Protein AF-A0A3N5WPU1-F1 (afdb_monomer_lite)

Secondary structure (DSSP, 8-state):
----PPPPHHHHHHT-S-GGG-----TTEETTTTEETTBSS-TTTTT---HHIIIIIHHHHHHTT-HHHHHHHHHHHHHSS-SS---------B-TTT--B--TT-SS-HHHHHHHHHHHHHHHHHHHHHHHHHHHHHHHHTT--

Sequence (145 aa):
MNRIRKVGLMAFLKGSANPKDHMPGCANYDHHYGGCLFDENCKVERGQPCRYFEKAVLPTANDIGQGISITSQYEARVHCSAGRFQSTITNERRCPDCGNPLTPRQRYCDRCSRNHRRSAARLRAANFRKSKRNALTEKSIEQMP

pLDDT: mean 72.45, std 15.83, range [41.12, 95.0]

Radius of gyration: 32.38 Å; chains: 1; bounding box: 69×37×95 Å

Structure (mmCIF, N/CA/C/O backbone):
data_AF-A0A3N5WPU1-F1
#
_entry.id   AF-A0A3N5WPU1-F1
#
loop_
_atom_site.group_PDB
_atom_site.id
_atom_site.type_symbol
_atom_site.label_atom_id
_atom_site.label_alt_id
_atom_site.label_comp_id
_atom_site.label_asym_id
_atom_site.label_entity_id
_atom_site.label_seq_id
_atom_site.pdbx_PDB_ins_code
_atom_site.Cartn_x
_atom_site.Cartn_y
_atom_site.Cartn_z
_atom_site.occupancy
_atom_site.B_iso_or_equiv
_atom_site.auth_seq_id
_atom_site.auth_comp_id
_atom_site.auth_asym_id
_atom_site.auth_atom_id
_atom_site.pdbx_PDB_model_num
ATOM 1 N N . MET A 1 1 ? 7.522 -16.974 -34.328 1.00 42.47 1 MET A N 1
ATOM 2 C CA . MET A 1 1 ? 7.713 -16.744 -32.876 1.00 42.47 1 MET A CA 1
ATOM 3 C C . MET A 1 1 ? 8.282 -15.345 -32.672 1.00 42.47 1 MET A C 1
ATOM 5 O O . MET A 1 1 ? 9.470 -15.146 -32.901 1.00 42.47 1 MET A O 1
ATOM 9 N N . ASN A 1 2 ? 7.452 -14.365 -32.306 1.00 45.31 2 ASN A N 1
ATOM 10 C CA . ASN A 1 2 ? 7.943 -13.024 -31.981 1.00 45.31 2 ASN A CA 1
ATOM 11 C C . ASN A 1 2 ? 8.711 -13.087 -30.657 1.00 45.31 2 ASN A C 1
ATOM 13 O O . ASN A 1 2 ? 8.124 -13.327 -29.605 1.00 45.31 2 ASN A O 1
ATOM 17 N N . ARG A 1 3 ? 10.036 -12.902 -30.705 1.00 52.84 3 ARG A N 1
ATOM 18 C CA . ARG A 1 3 ? 10.838 -12.690 -29.495 1.00 52.84 3 ARG A CA 1
ATOM 19 C C . ARG A 1 3 ? 10.416 -11.356 -28.893 1.00 52.84 3 ARG A C 1
ATOM 21 O O . ARG A 1 3 ? 10.795 -10.305 -29.407 1.00 52.84 3 ARG A O 1
ATOM 28 N N . ILE A 1 4 ? 9.645 -11.406 -27.811 1.00 57.47 4 ILE A N 1
ATOM 29 C CA . ILE A 1 4 ? 9.367 -10.236 -26.979 1.00 57.47 4 ILE A CA 1
ATOM 30 C C . ILE A 1 4 ? 10.720 -9.752 -26.449 1.00 57.47 4 ILE A C 1
ATOM 32 O O . ILE A 1 4 ? 11.375 -10.428 -25.651 1.00 57.47 4 ILE A O 1
ATOM 36 N N . ARG A 1 5 ? 11.198 -8.620 -26.973 1.00 62.00 5 ARG A N 1
ATOM 37 C CA . ARG A 1 5 ? 12.454 -8.009 -26.532 1.00 62.00 5 ARG A CA 1
ATOM 38 C C . ARG A 1 5 ? 12.254 -7.551 -25.091 1.00 62.00 5 ARG A C 1
ATOM 40 O O . ARG A 1 5 ? 11.367 -6.746 -24.825 1.00 62.00 5 ARG A O 1
ATOM 47 N N . LYS A 1 6 ? 13.048 -8.085 -24.161 1.00 64.50 6 LYS A N 1
ATOM 48 C CA . LYS A 1 6 ? 13.039 -7.635 -22.766 1.00 64.50 6 LYS A CA 1
ATOM 49 C C . LYS A 1 6 ? 13.555 -6.200 -22.726 1.00 64.50 6 LYS A C 1
ATOM 51 O O . LYS A 1 6 ? 14.695 -5.953 -23.112 1.00 64.50 6 LYS A O 1
ATOM 56 N N . VAL A 1 7 ? 12.717 -5.272 -22.283 1.00 69.38 7 VAL A N 1
ATOM 57 C CA . VAL A 1 7 ? 13.102 -3.876 -22.048 1.00 69.38 7 VAL A CA 1
ATOM 58 C C . VAL A 1 7 ? 13.415 -3.681 -20.567 1.00 69.38 7 VAL A C 1
ATOM 60 O O . VAL A 1 7 ? 12.733 -4.219 -19.693 1.00 69.38 7 VAL A O 1
ATOM 63 N N . GLY A 1 8 ? 14.496 -2.953 -20.282 1.00 71.31 8 GLY A N 1
ATOM 64 C CA . GLY A 1 8 ? 14.848 -2.554 -18.919 1.00 71.31 8 GLY A CA 1
ATOM 65 C C . GLY A 1 8 ? 13.916 -1.455 -18.405 1.00 71.31 8 GLY A C 1
ATOM 66 O O . GLY A 1 8 ? 13.384 -0.683 -19.199 1.00 71.31 8 GLY A O 1
ATOM 67 N N . LEU A 1 9 ? 13.757 -1.340 -17.085 1.00 71.81 9 LEU A N 1
ATOM 68 C CA . LEU A 1 9 ? 12.865 -0.371 -16.434 1.00 71.81 9 LEU A CA 1
ATOM 69 C C . LEU A 1 9 ? 13.115 1.067 -16.895 1.00 71.81 9 LEU A C 1
ATOM 71 O O . LEU A 1 9 ? 12.167 1.797 -17.150 1.00 71.81 9 LEU A O 1
ATOM 75 N N . MET A 1 10 ? 14.379 1.470 -17.033 1.00 69.75 10 MET A N 1
ATOM 76 C CA . MET A 1 10 ? 14.725 2.824 -17.480 1.00 69.75 10 MET A CA 1
ATOM 77 C C . MET A 1 10 ? 14.383 3.053 -18.953 1.00 69.75 10 MET A C 1
ATOM 79 O O . MET A 1 10 ? 13.894 4.120 -19.299 1.00 69.75 10 MET A O 1
ATOM 83 N N . ALA A 1 11 ? 14.583 2.048 -19.809 1.00 69.50 11 ALA A N 1
ATOM 84 C CA . ALA A 1 11 ? 14.192 2.134 -21.214 1.00 69.50 11 ALA A CA 1
ATOM 85 C C . ALA A 1 11 ? 12.664 2.176 -21.370 1.00 69.50 11 ALA A C 1
ATOM 87 O O . ALA A 1 11 ? 12.135 2.892 -22.213 1.00 69.50 11 ALA A O 1
ATOM 88 N N . PHE A 1 12 ? 11.958 1.443 -20.508 1.00 72.12 12 PHE A N 1
ATOM 89 C CA . PHE A 1 12 ? 10.504 1.447 -20.433 1.00 72.12 12 PHE A CA 1
ATOM 90 C C . PHE A 1 12 ? 9.953 2.789 -19.929 1.00 72.12 12 PHE A C 1
ATOM 92 O O . PHE A 1 12 ? 9.019 3.326 -20.510 1.00 72.12 12 PHE A O 1
ATOM 99 N N . LEU A 1 13 ? 10.580 3.371 -18.903 1.00 68.25 13 LEU A N 1
ATOM 100 C CA . LEU A 1 13 ? 10.245 4.693 -18.365 1.00 68.25 13 LEU A CA 1
ATOM 101 C C . LEU A 1 13 ? 10.508 5.836 -19.349 1.00 68.25 13 LEU A C 1
ATOM 103 O O . LEU A 1 13 ? 9.791 6.829 -19.320 1.00 68.25 13 LEU A O 1
ATOM 107 N N . LYS A 1 14 ? 11.553 5.721 -20.173 1.00 67.25 14 LYS A N 1
ATOM 108 C CA . LYS A 1 14 ? 11.994 6.778 -21.098 1.00 67.25 14 LYS A CA 1
ATOM 109 C C . LYS A 1 14 ? 11.387 6.663 -22.493 1.00 67.25 14 LYS A C 1
ATOM 111 O O . LYS A 1 14 ? 11.619 7.539 -23.318 1.00 67.25 14 LYS A O 1
ATOM 116 N N . GLY A 1 15 ? 10.684 5.567 -22.792 1.00 65.44 15 GLY A N 1
ATOM 117 C CA . GLY A 1 15 ? 10.196 5.267 -24.143 1.00 65.44 15 GLY A CA 1
ATOM 118 C C . GLY A 1 15 ? 11.309 5.055 -25.181 1.00 65.44 15 GLY A C 1
ATOM 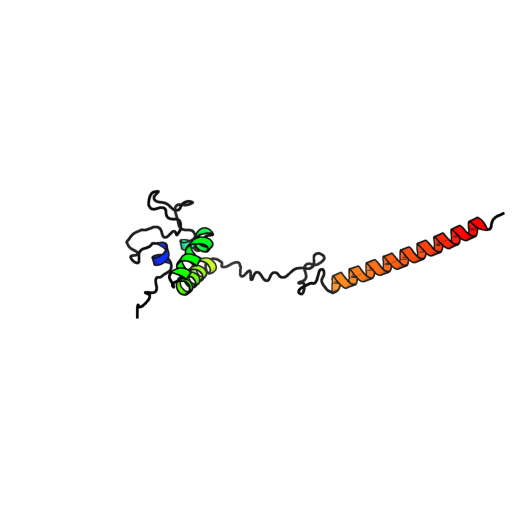119 O O . GLY A 1 15 ? 11.017 4.901 -26.363 1.00 65.44 15 GLY A O 1
ATOM 120 N N . SER A 1 16 ? 12.577 5.021 -24.758 1.00 61.94 16 SER A N 1
ATOM 121 C CA . SER A 1 16 ? 13.747 4.843 -25.616 1.00 61.94 16 SER A CA 1
ATOM 122 C C . SER A 1 16 ? 14.768 3.928 -24.949 1.00 61.94 16 SER A C 1
ATOM 124 O O . SER A 1 16 ? 15.037 4.020 -23.752 1.00 61.94 16 SER A O 1
ATOM 126 N N . ALA A 1 17 ? 15.368 3.044 -25.745 1.00 57.06 17 ALA A N 1
ATOM 127 C CA . ALA A 1 17 ? 16.490 2.214 -25.318 1.00 57.06 17 ALA A CA 1
ATOM 128 C C . ALA A 1 17 ? 17.835 2.965 -25.357 1.00 57.06 17 ALA A C 1
ATOM 130 O O . ALA A 1 17 ? 18.832 2.432 -24.869 1.00 57.06 17 ALA A O 1
ATOM 131 N N . ASN A 1 18 ? 17.877 4.177 -25.924 1.00 57.88 18 ASN A N 1
ATOM 132 C CA . ASN A 1 18 ? 19.096 4.966 -26.046 1.00 57.88 18 ASN A CA 1
ATOM 133 C C . ASN A 1 18 ? 19.298 5.859 -24.809 1.00 57.88 18 ASN A C 1
ATOM 135 O O . ASN A 1 18 ? 18.568 6.830 -24.613 1.00 57.88 18 ASN A O 1
ATOM 139 N N . PRO A 1 19 ? 20.337 5.613 -23.990 1.00 54.72 19 PRO A N 1
ATOM 140 C CA . PRO A 1 19 ? 20.625 6.431 -22.810 1.00 54.72 19 PRO A CA 1
ATOM 141 C C . PRO A 1 19 ? 21.081 7.861 -23.152 1.00 54.72 19 PRO A C 1
ATOM 143 O O . PRO A 1 19 ? 21.145 8.702 -22.260 1.00 54.72 19 PRO A O 1
ATOM 146 N N . LYS A 1 20 ? 21.398 8.140 -24.425 1.00 55.62 20 LYS A N 1
ATOM 147 C CA . LYS A 1 20 ? 21.835 9.453 -24.927 1.00 55.62 20 LYS A CA 1
ATOM 148 C C . LYS A 1 20 ? 20.687 10.419 -25.218 1.00 55.62 20 LYS A C 1
ATOM 150 O O . LYS A 1 20 ? 20.951 11.604 -25.396 1.00 55.62 20 LYS A O 1
ATOM 155 N N . ASP A 1 21 ? 19.443 9.947 -25.223 1.00 59.22 21 ASP A N 1
ATOM 156 C CA . ASP A 1 21 ? 18.298 10.771 -25.624 1.00 59.22 21 ASP A CA 1
ATOM 157 C C . ASP A 1 21 ? 17.916 11.819 -24.564 1.00 59.22 21 ASP A C 1
ATOM 159 O O . ASP A 1 21 ? 17.023 12.617 -24.805 1.00 59.22 21 ASP A O 1
ATOM 163 N N . HIS A 1 22 ? 18.577 11.840 -23.394 1.00 54.94 22 HIS A N 1
ATOM 164 C CA . HIS A 1 22 ? 18.323 12.776 -22.280 1.00 54.94 22 HIS A CA 1
ATOM 165 C C . HIS A 1 22 ? 16.841 12.906 -21.881 1.00 54.94 22 HIS A C 1
ATOM 167 O O . HIS A 1 22 ? 16.458 13.843 -21.188 1.00 54.94 22 HIS A O 1
ATOM 173 N N . MET A 1 23 ? 16.012 11.933 -22.262 1.00 55.34 23 MET A N 1
ATOM 174 C CA . MET A 1 23 ? 14.6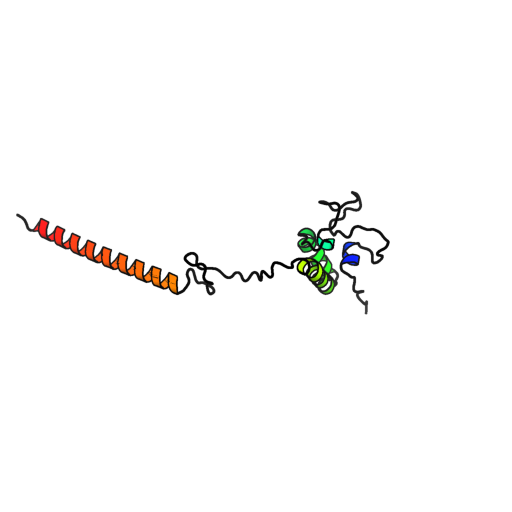00 11.891 -21.919 1.00 55.34 23 MET A CA 1
ATOM 175 C C . MET A 1 23 ? 14.479 11.637 -20.409 1.00 55.34 23 MET A C 1
ATOM 177 O O . MET A 1 23 ? 15.004 10.622 -19.919 1.00 55.34 23 MET A O 1
ATOM 181 N N . PRO A 1 24 ? 13.835 12.532 -19.644 1.00 54.53 24 PRO A N 1
ATOM 182 C CA . PRO A 1 24 ? 13.572 12.294 -18.230 1.00 54.53 24 PRO A CA 1
ATOM 183 C C . PRO A 1 24 ? 12.631 11.091 -18.103 1.00 54.53 24 PRO A C 1
ATOM 185 O O . PRO A 1 24 ? 11.561 11.033 -18.706 1.00 54.53 24 PRO A O 1
ATOM 188 N N . GLY A 1 25 ? 13.064 10.073 -17.358 1.00 54.28 25 GLY A N 1
ATOM 189 C CA . GLY A 1 25 ? 12.395 8.776 -17.310 1.00 54.28 25 GLY A CA 1
ATOM 190 C C . GLY A 1 25 ? 11.213 8.787 -16.370 1.00 54.28 25 GLY A C 1
ATOM 191 O O . GLY A 1 25 ? 11.273 8.165 -15.315 1.00 54.28 25 GLY A O 1
ATOM 192 N N . CYS A 1 26 ? 10.146 9.493 -16.725 1.00 57.28 26 CYS A N 1
ATOM 193 C CA . CYS A 1 26 ? 8.945 9.604 -15.914 1.00 57.28 26 CYS A CA 1
ATOM 194 C C . CYS A 1 26 ? 7.751 9.052 -16.682 1.00 57.28 26 CYS A C 1
ATOM 196 O O . CYS A 1 26 ? 7.393 9.555 -17.736 1.00 57.28 26 CYS A O 1
ATOM 198 N N . ALA A 1 27 ? 7.055 8.082 -16.089 1.00 54.88 27 ALA A N 1
ATOM 199 C CA . ALA A 1 27 ? 5.732 7.652 -16.548 1.00 54.88 27 ALA A CA 1
ATOM 200 C C . ALA A 1 27 ? 4.714 8.801 -16.679 1.00 54.88 27 ALA A C 1
ATOM 202 O O . ALA A 1 27 ? 3.702 8.651 -17.347 1.00 54.88 27 ALA A O 1
ATOM 203 N N . ASN A 1 28 ? 4.986 9.920 -16.007 1.00 55.81 28 ASN A N 1
ATOM 204 C CA . ASN A 1 28 ? 4.175 11.128 -15.988 1.00 55.81 28 ASN A CA 1
ATOM 205 C C . ASN A 1 28 ? 4.837 12.284 -16.762 1.00 55.81 28 ASN A C 1
ATOM 207 O O . ASN A 1 28 ? 4.511 13.439 -16.489 1.00 55.81 28 ASN A O 1
ATOM 211 N N . TYR A 1 29 ? 5.819 11.988 -17.627 1.00 53.00 29 TYR A N 1
ATOM 212 C CA . TYR A 1 29 ? 6.487 12.987 -18.456 1.00 53.00 29 TYR A CA 1
ATOM 213 C C . TYR A 1 29 ? 5.535 13.451 -19.549 1.00 53.00 29 TYR A C 1
ATOM 215 O O . TYR A 1 29 ? 5.184 12.685 -20.447 1.00 53.00 29 TYR A O 1
ATOM 223 N N . ASP A 1 30 ? 5.117 14.704 -19.454 1.00 55.41 30 ASP A N 1
ATOM 224 C CA . ASP A 1 30 ? 4.355 15.338 -20.508 1.00 55.41 30 ASP A CA 1
ATOM 225 C C . ASP A 1 30 ? 5.330 15.970 -21.504 1.00 55.41 30 ASP A C 1
ATOM 227 O O . ASP A 1 30 ? 6.019 16.947 -21.203 1.00 55.41 30 ASP A O 1
ATOM 231 N N . HIS A 1 31 ? 5.389 15.398 -22.703 1.00 48.59 31 HIS A N 1
ATOM 232 C CA . HIS A 1 31 ? 6.276 15.858 -23.766 1.00 48.59 31 HIS A CA 1
ATOM 233 C C . HIS A 1 31 ? 5.863 17.228 -24.337 1.00 48.59 31 HIS A C 1
ATOM 235 O O . HIS A 1 31 ? 6.690 17.896 -24.957 1.00 48.59 31 HIS A O 1
ATOM 241 N N . HIS A 1 32 ? 4.609 17.656 -24.129 1.00 50.53 32 HIS A N 1
ATOM 242 C CA . HIS A 1 32 ? 4.123 18.983 -24.514 1.00 50.53 32 HIS A CA 1
ATOM 243 C C . HIS A 1 32 ? 4.511 20.066 -23.505 1.00 50.53 32 HIS A C 1
ATOM 245 O O . HIS A 1 32 ? 4.728 21.207 -23.906 1.00 50.53 32 HIS A O 1
ATOM 251 N N . TYR A 1 33 ? 4.630 19.717 -22.221 1.00 49.78 33 TYR A N 1
ATOM 252 C CA . TYR A 1 33 ? 4.965 20.664 -21.149 1.00 49.78 33 TYR A CA 1
ATOM 253 C C . TYR A 1 33 ? 6.400 20.520 -20.617 1.00 49.78 33 TYR A C 1
ATOM 255 O O . TYR A 1 33 ? 6.817 21.298 -19.762 1.00 49.78 33 TYR A O 1
ATOM 263 N N . GLY A 1 34 ? 7.178 19.563 -21.132 1.00 45.81 34 GLY A N 1
ATOM 264 C CA . GLY A 1 34 ? 8.610 19.435 -20.858 1.00 45.81 34 GLY A CA 1
ATOM 265 C C . GLY A 1 34 ? 8.957 19.043 -19.418 1.00 45.81 34 GLY A C 1
ATOM 266 O O . GLY A 1 34 ? 10.071 19.312 -18.977 1.00 45.81 34 GLY A O 1
ATOM 267 N N . GLY A 1 35 ? 8.049 18.396 -18.680 1.00 43.16 35 GLY A N 1
ATOM 268 C CA . GLY A 1 35 ? 8.265 18.026 -17.275 1.00 43.16 35 GLY A CA 1
ATOM 269 C C . GLY A 1 35 ? 7.417 16.839 -16.817 1.00 43.16 35 GLY A C 1
ATOM 270 O O . GLY A 1 35 ? 6.468 16.444 -17.497 1.00 43.16 35 GLY A O 1
ATOM 271 N N . CYS A 1 36 ? 7.733 16.244 -15.655 1.00 55.53 36 CYS A N 1
ATOM 272 C CA . CYS A 1 36 ? 6.729 15.405 -14.997 1.00 55.53 36 CYS A CA 1
ATOM 273 C C . CYS A 1 36 ? 5.595 16.327 -14.535 1.00 55.53 36 CYS A C 1
ATOM 275 O O . CYS A 1 36 ? 5.872 17.379 -13.965 1.00 55.53 36 CYS A O 1
ATOM 277 N N . LEU A 1 37 ? 4.342 15.879 -14.634 1.00 55.69 37 LEU A N 1
ATOM 278 C CA . LEU A 1 37 ? 3.145 16.576 -14.116 1.00 55.69 37 LEU A CA 1
ATOM 279 C C . LEU A 1 37 ? 3.251 17.133 -12.673 1.00 55.69 37 LEU A C 1
ATOM 281 O O . LEU A 1 37 ? 2.391 17.906 -12.265 1.00 55.69 37 LEU A O 1
ATOM 285 N N . PHE A 1 38 ? 4.254 16.725 -11.885 1.00 51.19 38 PHE A N 1
ATOM 286 C CA . PHE A 1 38 ? 4.403 17.109 -10.482 1.00 51.19 38 PHE A CA 1
ATOM 287 C C . PHE A 1 38 ? 5.841 17.431 -10.014 1.00 51.19 38 PHE A C 1
ATOM 289 O O . PHE A 1 38 ? 5.974 17.701 -8.828 1.00 51.19 38 PHE A O 1
ATOM 296 N N . ASP A 1 39 ? 6.896 17.358 -10.847 1.00 50.31 39 ASP A N 1
ATOM 297 C CA . ASP A 1 39 ? 8.299 17.618 -10.421 1.00 50.31 39 ASP A CA 1
ATOM 298 C C . ASP A 1 39 ? 9.302 17.657 -11.605 1.00 50.31 39 ASP A C 1
ATOM 300 O O . ASP A 1 39 ? 9.012 17.159 -12.693 1.00 50.31 39 ASP A O 1
ATOM 304 N N . GLU A 1 40 ? 10.521 18.169 -11.379 1.00 56.72 40 GLU A N 1
ATOM 305 C CA . GLU A 1 40 ? 11.621 18.167 -12.371 1.00 56.72 40 GLU A CA 1
ATOM 306 C C . GLU A 1 40 ? 12.217 16.763 -12.626 1.00 56.72 40 GLU A C 1
ATOM 308 O O . GLU A 1 40 ? 12.721 16.497 -13.714 1.00 56.72 40 GLU A O 1
ATOM 313 N N . ASN A 1 41 ? 12.122 15.836 -11.657 1.00 61.97 41 ASN A N 1
ATOM 314 C CA . ASN A 1 41 ? 12.754 14.508 -11.717 1.00 61.97 41 ASN A CA 1
ATOM 315 C C . ASN A 1 41 ? 11.781 13.359 -11.395 1.00 61.97 41 ASN A C 1
ATOM 317 O O . ASN A 1 41 ? 10.924 13.465 -10.515 1.00 61.97 41 ASN A O 1
ATOM 321 N N . CYS A 1 42 ? 11.969 12.197 -12.032 1.00 70.56 42 CYS A N 1
ATOM 322 C CA . CYS A 1 42 ? 11.131 11.025 -11.783 1.00 70.56 42 CYS A CA 1
ATOM 323 C C . CYS A 1 42 ? 11.349 10.430 -10.381 1.00 70.56 42 CYS A C 1
ATOM 325 O O . CYS A 1 42 ? 12.462 10.065 -9.993 1.00 70.56 42 CYS A O 1
ATOM 327 N N . LYS A 1 43 ? 10.251 10.217 -9.644 1.00 75.06 43 LYS A N 1
ATOM 328 C CA . LYS A 1 43 ? 10.267 9.557 -8.326 1.00 75.06 43 LYS A CA 1
ATOM 329 C C . LYS A 1 43 ? 10.869 8.148 -8.383 1.00 75.06 43 LYS A C 1
ATOM 331 O O . LYS A 1 43 ? 11.687 7.810 -7.536 1.00 75.06 43 LYS A O 1
ATOM 336 N N . VAL A 1 44 ? 10.565 7.370 -9.423 1.00 77.19 44 VAL A N 1
ATOM 337 C CA . VAL A 1 44 ? 11.100 6.005 -9.601 1.00 77.19 44 VAL A CA 1
ATOM 338 C C . VAL A 1 44 ? 12.608 6.013 -9.863 1.00 77.19 44 VAL A C 1
ATOM 340 O O . VAL A 1 44 ? 13.334 5.166 -9.342 1.00 77.19 44 VAL A O 1
ATOM 343 N N . GLU A 1 45 ? 13.117 6.994 -10.616 1.00 74.25 45 GLU A N 1
ATOM 344 C CA . GLU A 1 45 ? 14.561 7.139 -10.846 1.00 74.25 45 GLU A CA 1
ATOM 345 C C . GLU A 1 45 ? 15.314 7.417 -9.540 1.00 74.25 45 GLU A C 1
ATOM 347 O O . GLU A 1 45 ? 16.397 6.862 -9.333 1.00 74.25 45 GLU A O 1
ATOM 352 N N . ARG A 1 46 ? 14.695 8.180 -8.631 1.00 72.50 46 ARG A N 1
ATOM 353 C CA . ARG A 1 46 ? 15.181 8.461 -7.269 1.00 72.50 46 ARG A CA 1
ATOM 354 C C . ARG A 1 46 ? 14.968 7.305 -6.281 1.00 72.50 46 ARG A C 1
ATOM 356 O O . ARG A 1 46 ? 15.269 7.464 -5.101 1.00 72.50 46 ARG A O 1
ATOM 363 N N . GLY A 1 47 ? 14.434 6.169 -6.733 1.00 77.00 47 GLY A N 1
ATOM 364 C CA . GLY A 1 47 ? 14.112 5.030 -5.871 1.00 77.00 47 GLY A CA 1
ATOM 365 C C . GLY A 1 47 ? 12.946 5.302 -4.916 1.00 77.00 47 GLY A C 1
ATOM 366 O O . GLY A 1 47 ? 12.864 4.713 -3.844 1.00 77.00 47 GLY A O 1
ATOM 367 N N . GLN A 1 48 ? 12.049 6.222 -5.254 1.00 77.12 48 GLN A N 1
ATOM 368 C CA . GLN A 1 48 ? 10.841 6.494 -4.480 1.00 77.12 48 GLN A CA 1
ATOM 369 C C . GLN A 1 48 ? 9.615 5.873 -5.158 1.00 77.12 48 GLN A C 1
ATOM 371 O O . GLN A 1 48 ? 9.550 5.830 -6.393 1.00 77.12 48 GLN A O 1
ATOM 376 N N . PRO A 1 49 ? 8.614 5.429 -4.376 1.00 78.50 49 PRO A N 1
ATOM 377 C CA . PRO A 1 49 ? 7.379 4.904 -4.936 1.00 78.50 49 PRO A CA 1
ATOM 378 C C . PRO A 1 49 ? 6.619 6.004 -5.678 1.00 78.50 49 PRO A C 1
ATOM 380 O O . PRO A 1 49 ? 6.526 7.151 -5.229 1.00 78.50 49 PRO A O 1
ATOM 383 N N . CYS A 1 50 ? 6.051 5.647 -6.828 1.00 76.56 50 CYS A N 1
ATOM 384 C CA . CYS A 1 50 ? 5.259 6.556 -7.643 1.00 76.56 50 CYS A CA 1
ATOM 385 C C . CYS A 1 50 ? 3.855 5.984 -7.832 1.00 76.56 50 CYS A C 1
ATOM 387 O O . CYS A 1 50 ? 3.647 5.050 -8.602 1.00 76.56 50 CYS A O 1
ATOM 389 N N . ARG A 1 51 ? 2.865 6.598 -7.174 1.00 73.56 51 ARG A N 1
ATOM 390 C CA . ARG A 1 51 ? 1.467 6.135 -7.192 1.00 73.56 51 ARG A CA 1
ATOM 391 C C . ARG A 1 51 ? 0.874 6.055 -8.603 1.00 73.56 51 ARG A C 1
ATOM 393 O O . ARG A 1 51 ? 0.052 5.186 -8.871 1.00 73.56 51 ARG A O 1
ATOM 400 N N . TYR A 1 52 ? 1.272 6.964 -9.494 1.00 73.94 52 TYR A N 1
ATOM 401 C CA . TYR A 1 52 ? 0.865 6.920 -10.899 1.00 73.94 52 TYR A CA 1
ATOM 402 C C . TYR A 1 52 ? 1.497 5.724 -11.621 1.00 73.94 52 TYR A C 1
ATOM 404 O O . TYR A 1 52 ? 0.799 4.981 -12.304 1.00 73.94 52 TYR A O 1
ATOM 412 N N . PHE A 1 53 ? 2.794 5.488 -11.407 1.00 78.06 53 PHE A N 1
ATOM 413 C CA . PHE A 1 53 ? 3.502 4.352 -11.996 1.00 78.06 53 PHE A CA 1
ATOM 414 C C . PHE A 1 53 ? 2.858 3.018 -11.590 1.00 78.06 53 PHE A C 1
ATOM 416 O O . PHE A 1 53 ? 2.594 2.171 -12.436 1.00 78.06 53 PHE A O 1
ATOM 423 N N . GLU A 1 54 ? 2.514 2.873 -10.311 1.00 77.25 54 GLU A N 1
ATOM 424 C CA . GLU A 1 54 ? 1.867 1.669 -9.778 1.00 77.25 54 GLU A CA 1
ATOM 425 C C . GLU A 1 54 ? 0.467 1.432 -10.345 1.00 77.25 54 GLU A C 1
ATOM 427 O O . GLU A 1 54 ? 0.091 0.291 -10.598 1.00 77.25 54 GLU A O 1
ATOM 432 N N . LYS A 1 55 ? -0.316 2.498 -10.541 1.00 75.25 55 LYS A N 1
ATOM 433 C CA . LYS A 1 55 ? -1.720 2.385 -10.955 1.00 75.25 55 LYS A CA 1
ATOM 434 C C . LYS A 1 55 ? -1.942 2.376 -12.459 1.00 75.25 55 LYS A C 1
ATOM 436 O O . LYS A 1 55 ? -2.926 1.798 -12.900 1.00 75.25 55 LYS A O 1
ATOM 441 N N . ALA A 1 56 ? -1.096 3.056 -13.223 1.00 71.75 56 ALA A N 1
ATOM 442 C CA . ALA A 1 56 ? -1.280 3.227 -14.661 1.00 71.75 56 ALA A CA 1
ATOM 443 C C . ALA A 1 56 ? -0.242 2.434 -15.459 1.00 71.75 56 ALA A C 1
ATOM 445 O O . ALA A 1 56 ? -0.575 1.764 -16.433 1.00 71.75 56 ALA A O 1
ATOM 446 N N . VAL A 1 57 ? 1.019 2.460 -15.029 1.00 76.31 57 VAL A N 1
ATOM 447 C CA . VAL A 1 57 ? 2.132 1.980 -15.857 1.00 76.31 57 VAL A CA 1
ATOM 448 C C . VAL A 1 57 ? 2.462 0.513 -15.621 1.00 76.31 57 VAL A C 1
ATOM 450 O O . VAL A 1 57 ? 2.701 -0.199 -16.591 1.00 76.31 57 VAL A O 1
ATOM 453 N N . LEU A 1 58 ? 2.403 0.020 -14.382 1.00 80.25 58 LEU A N 1
ATOM 454 C CA . LEU A 1 58 ? 2.560 -1.413 -14.108 1.00 80.25 58 LEU A CA 1
ATOM 455 C C . LEU A 1 58 ? 1.454 -2.274 -14.750 1.00 80.25 58 LEU A C 1
ATOM 457 O O . LEU A 1 58 ? 1.806 -3.276 -15.377 1.00 80.25 58 LEU A O 1
ATOM 461 N N . PRO A 1 59 ? 0.156 -1.905 -14.683 1.00 76.62 59 PRO A N 1
ATOM 462 C CA . PRO A 1 59 ? -0.887 -2.644 -15.396 1.00 76.62 59 PRO A CA 1
ATOM 463 C C . PRO A 1 59 ? -0.659 -2.641 -16.908 1.00 76.62 59 PRO A C 1
ATOM 465 O O . PRO A 1 59 ? -0.635 -3.702 -17.521 1.00 76.62 59 PRO A O 1
ATOM 468 N N . THR A 1 60 ? -0.337 -1.481 -17.486 1.00 75.38 60 THR A N 1
ATOM 469 C CA . THR A 1 60 ? -0.034 -1.373 -18.922 1.00 75.38 60 THR A CA 1
ATOM 470 C C . THR A 1 60 ? 1.175 -2.229 -19.317 1.00 75.38 60 THR A C 1
ATOM 472 O O . THR A 1 60 ? 1.152 -2.898 -20.346 1.00 75.38 60 THR A O 1
ATOM 475 N N . ALA A 1 61 ? 2.230 -2.266 -18.491 1.00 77.62 61 ALA A N 1
ATOM 476 C CA . ALA A 1 61 ? 3.394 -3.126 -18.712 1.00 77.62 61 ALA A CA 1
ATOM 477 C C . ALA A 1 61 ? 3.011 -4.613 -18.715 1.00 77.62 61 ALA A C 1
ATOM 479 O O . ALA A 1 61 ? 3.562 -5.400 -19.488 1.00 77.62 61 ALA A O 1
ATOM 480 N N . ASN A 1 62 ? 2.075 -5.003 -17.851 1.00 77.31 62 ASN A N 1
ATOM 481 C CA . ASN A 1 62 ? 1.540 -6.354 -17.808 1.00 77.31 62 ASN A CA 1
ATOM 482 C C . ASN A 1 62 ? 0.743 -6.689 -19.076 1.00 77.31 62 ASN A C 1
ATOM 484 O O . ASN A 1 62 ? 0.981 -7.741 -19.668 1.00 77.31 62 ASN A O 1
ATOM 488 N N . ASP A 1 63 ? -0.100 -5.767 -19.540 1.00 76.25 63 ASP A N 1
ATOM 489 C CA . ASP A 1 63 ? -0.937 -5.946 -20.733 1.00 76.25 63 ASP A CA 1
ATOM 490 C C . ASP A 1 63 ? -0.107 -6.124 -22.016 1.00 76.25 63 ASP A C 1
ATOM 492 O O . ASP A 1 63 ? -0.471 -6.900 -22.898 1.00 76.25 63 ASP A O 1
ATOM 496 N N . ILE A 1 64 ? 1.063 -5.483 -22.101 1.00 76.50 64 ILE A N 1
ATOM 497 C CA . ILE A 1 64 ? 2.001 -5.640 -23.230 1.00 76.50 64 ILE A CA 1
ATOM 498 C C . ILE A 1 64 ? 2.989 -6.814 -23.060 1.00 76.50 64 ILE A C 1
ATOM 500 O O . ILE A 1 64 ? 3.955 -6.933 -23.818 1.00 76.50 64 ILE A O 1
ATOM 504 N N . GLY A 1 65 ? 2.799 -7.671 -22.049 1.00 77.06 65 GLY A N 1
ATOM 505 C CA . GLY A 1 65 ? 3.632 -8.856 -21.805 1.00 77.06 65 GLY A CA 1
ATOM 506 C C . GLY A 1 65 ? 5.014 -8.571 -21.201 1.00 77.06 65 GLY A C 1
ATOM 507 O O . GLY A 1 65 ? 5.891 -9.434 -21.225 1.00 77.06 65 GLY A O 1
ATOM 508 N N . GLN A 1 66 ? 5.228 -7.373 -20.652 1.00 76.38 66 GLN A N 1
ATOM 509 C CA . GLN A 1 66 ? 6.475 -6.955 -19.993 1.00 76.38 66 GLN A CA 1
ATOM 510 C C . GLN A 1 66 ? 6.360 -6.927 -18.458 1.00 76.38 66 GLN A C 1
ATOM 512 O O . GLN A 1 66 ? 7.353 -6.661 -17.777 1.00 76.38 66 GLN A O 1
ATOM 517 N N . GLY A 1 67 ? 5.181 -7.236 -17.904 1.00 72.56 67 GLY A N 1
ATOM 518 C CA . GLY A 1 67 ? 4.849 -7.078 -16.484 1.00 72.56 67 GLY A CA 1
ATOM 519 C C . GLY A 1 67 ? 5.868 -7.703 -15.538 1.00 72.56 67 GLY A C 1
ATOM 520 O O . GLY A 1 67 ? 6.388 -7.021 -14.669 1.00 72.56 67 GLY A O 1
ATOM 521 N N . ILE A 1 68 ? 6.258 -8.962 -15.752 1.00 73.88 68 ILE A N 1
ATOM 522 C CA . ILE A 1 68 ? 7.205 -9.659 -14.860 1.00 73.88 68 ILE A CA 1
ATOM 523 C C . ILE A 1 68 ? 8.566 -8.938 -14.800 1.00 73.88 68 ILE A C 1
ATOM 525 O O . ILE A 1 68 ? 9.129 -8.746 -13.724 1.00 73.88 68 ILE A O 1
ATOM 529 N N . SER A 1 69 ? 9.089 -8.512 -15.955 1.00 78.69 69 SER A N 1
ATOM 530 C CA . SER A 1 69 ? 10.398 -7.853 -16.064 1.00 78.69 69 SER A CA 1
ATOM 531 C C . SER A 1 69 ? 10.378 -6.447 -15.468 1.00 78.69 69 SER A C 1
ATOM 533 O O . SER A 1 69 ? 11.299 -6.062 -14.748 1.00 78.69 69 SER A O 1
ATOM 535 N N . ILE A 1 70 ? 9.331 -5.679 -15.768 1.00 80.00 70 ILE A N 1
ATOM 536 C CA . ILE A 1 70 ? 9.211 -4.280 -15.356 1.00 80.00 70 ILE A CA 1
ATOM 537 C C . ILE A 1 70 ? 8.825 -4.170 -13.885 1.00 80.00 70 ILE A C 1
ATOM 539 O O . ILE A 1 70 ? 9.446 -3.388 -13.170 1.00 80.00 70 ILE A O 1
ATOM 543 N N . THR A 1 71 ? 7.878 -4.979 -13.409 1.00 80.00 71 THR A N 1
ATOM 544 C CA . THR A 1 71 ? 7.478 -5.012 -11.998 1.00 80.00 71 THR A CA 1
ATOM 545 C C . THR A 1 71 ? 8.647 -5.427 -11.113 1.00 80.00 71 THR A C 1
ATOM 547 O O . THR A 1 71 ? 8.959 -4.712 -10.169 1.00 80.00 71 THR A O 1
ATOM 550 N N . SER A 1 72 ? 9.380 -6.490 -11.464 1.00 79.69 72 SER A N 1
ATOM 551 C CA . SER A 1 72 ? 10.547 -6.926 -10.681 1.00 79.69 72 SER A CA 1
ATOM 552 C C . SER A 1 72 ? 11.646 -5.856 -10.619 1.00 79.69 72 SER A C 1
ATOM 554 O O . SER A 1 72 ? 12.214 -5.600 -9.558 1.00 79.69 72 SER A O 1
ATOM 556 N N . GLN A 1 73 ? 11.930 -5.178 -11.736 1.00 81.56 73 GLN A N 1
ATOM 557 C CA . GLN A 1 73 ? 12.916 -4.097 -11.751 1.00 81.56 73 GLN A CA 1
ATOM 558 C C . GLN A 1 73 ? 12.432 -2.851 -10.999 1.00 81.56 73 GLN A C 1
ATOM 560 O O . GLN A 1 73 ? 13.237 -2.198 -10.337 1.00 81.56 73 GLN A O 1
ATOM 565 N N . TYR A 1 74 ? 11.141 -2.512 -11.088 1.00 81.56 74 TYR A N 1
ATOM 566 C CA . TYR A 1 74 ? 10.531 -1.429 -10.313 1.00 81.56 74 TYR A CA 1
ATOM 567 C C . TYR A 1 74 ? 10.646 -1.710 -8.819 1.00 81.56 74 TYR A C 1
ATOM 569 O O . TYR A 1 74 ? 11.123 -0.864 -8.065 1.00 81.56 74 TYR A O 1
ATOM 577 N N . GLU A 1 75 ? 10.280 -2.922 -8.408 1.00 80.38 75 GLU A N 1
ATOM 578 C CA . GLU A 1 75 ? 10.376 -3.362 -7.027 1.00 80.38 75 GLU A CA 1
ATOM 579 C C . GLU A 1 75 ? 11.818 -3.301 -6.533 1.00 80.38 75 GLU A C 1
ATOM 581 O O . GLU A 1 75 ? 12.060 -2.709 -5.488 1.00 80.38 75 GLU A O 1
ATOM 586 N N . ALA A 1 76 ? 12.784 -3.814 -7.297 1.00 80.50 76 ALA A N 1
ATOM 587 C CA . ALA A 1 76 ? 14.197 -3.715 -6.945 1.00 80.50 76 ALA A CA 1
ATOM 588 C C . ALA A 1 76 ? 14.654 -2.251 -6.810 1.00 80.50 76 ALA A C 1
ATOM 590 O O . ALA A 1 76 ? 15.400 -1.906 -5.898 1.00 80.50 76 ALA A O 1
ATOM 591 N N . ARG A 1 77 ? 14.184 -1.359 -7.690 1.00 78.75 77 ARG A N 1
ATOM 592 C CA . ARG A 1 77 ? 14.581 0.055 -7.704 1.00 78.75 77 ARG A CA 1
ATOM 593 C C . ARG A 1 77 ? 13.990 0.856 -6.542 1.00 78.75 77 ARG A C 1
ATOM 595 O O . ARG A 1 77 ? 14.691 1.698 -5.994 1.00 78.75 77 ARG A O 1
ATOM 602 N N . VAL A 1 78 ? 12.726 0.619 -6.196 1.00 77.94 78 VAL A N 1
ATOM 603 C CA . VAL A 1 78 ? 11.994 1.366 -5.158 1.00 77.94 78 VAL A CA 1
ATOM 604 C C . VAL A 1 78 ? 12.179 0.758 -3.765 1.00 77.94 78 VAL A C 1
ATOM 606 O O . VAL A 1 78 ? 12.198 1.489 -2.777 1.00 77.94 78 VAL A O 1
ATOM 609 N N . HIS A 1 79 ? 12.361 -0.562 -3.664 1.00 67.12 79 HIS A N 1
ATOM 610 C CA . HIS A 1 79 ? 12.528 -1.242 -2.378 1.00 67.12 79 HIS A CA 1
ATOM 611 C C . HIS A 1 79 ? 13.993 -1.378 -1.932 1.00 67.12 79 HIS A C 1
ATOM 613 O O . HIS A 1 79 ? 14.224 -1.534 -0.738 1.00 67.12 79 HIS A O 1
ATOM 619 N N . CYS A 1 80 ? 15.005 -1.254 -2.806 1.00 55.16 80 CYS A N 1
ATOM 620 C CA . CYS A 1 80 ? 16.408 -1.196 -2.349 1.00 55.16 80 CYS A CA 1
ATOM 621 C C . CYS A 1 80 ? 16.781 0.143 -1.688 1.00 55.16 80 CYS A C 1
ATOM 623 O O . CYS A 1 80 ? 17.635 0.181 -0.808 1.00 55.16 80 CYS A O 1
ATOM 625 N N . SER A 1 81 ? 16.141 1.244 -2.073 1.00 49.84 81 SER A N 1
ATOM 626 C CA . SER A 1 81 ? 16.246 2.554 -1.406 1.00 49.84 81 SER A CA 1
ATOM 627 C C . SER A 1 81 ? 15.483 2.597 -0.078 1.00 49.84 81 SER A C 1
ATOM 629 O O . SER A 1 81 ? 15.772 3.436 0.777 1.00 49.84 81 SER A O 1
ATOM 631 N N . ALA A 1 82 ? 14.560 1.658 0.140 1.00 46.00 82 ALA A N 1
ATOM 632 C CA . ALA A 1 82 ? 13.906 1.414 1.416 1.00 46.00 82 ALA A CA 1
ATOM 633 C C . ALA A 1 82 ? 14.770 0.509 2.316 1.00 46.00 82 ALA A C 1
ATOM 635 O O . ALA A 1 82 ? 14.344 -0.545 2.777 1.00 46.00 82 ALA A O 1
ATOM 636 N N . GLY A 1 83 ? 15.973 0.969 2.677 1.00 42.47 83 GLY A N 1
ATOM 637 C CA . GLY A 1 83 ? 16.748 0.425 3.808 1.00 42.47 83 GLY A CA 1
ATOM 638 C C . GLY A 1 83 ? 16.057 0.572 5.181 1.00 42.47 83 GLY A C 1
ATOM 639 O O . GLY A 1 83 ? 16.689 0.425 6.223 1.00 42.47 83 GLY A O 1
ATOM 640 N N . ARG A 1 84 ? 14.762 0.901 5.206 1.00 42.44 84 ARG A N 1
ATOM 641 C CA . ARG A 1 84 ? 13.842 0.886 6.344 1.00 42.44 84 ARG A CA 1
ATOM 642 C C . ARG A 1 84 ? 12.474 0.530 5.764 1.00 42.44 84 ARG A C 1
ATOM 644 O O . ARG A 1 84 ? 12.087 1.155 4.789 1.00 42.44 84 ARG A O 1
ATOM 651 N N . PHE A 1 85 ? 11.747 -0.391 6.392 1.00 41.12 85 PHE A N 1
ATOM 652 C CA . PHE A 1 85 ? 10.455 -0.955 5.960 1.00 41.12 85 PHE A CA 1
ATOM 653 C C . PHE A 1 85 ? 10.522 -2.213 5.077 1.00 41.12 85 PHE A C 1
ATOM 655 O O . PHE A 1 85 ? 9.874 -2.313 4.041 1.00 41.12 85 PHE A O 1
ATOM 662 N N . GLN A 1 86 ? 11.083 -3.289 5.635 1.00 43.66 86 GLN A N 1
ATOM 663 C CA . GLN A 1 86 ? 10.262 -4.502 5.718 1.00 43.66 86 GLN A CA 1
ATOM 664 C C . GLN A 1 86 ? 9.087 -4.212 6.663 1.00 43.66 86 GLN A C 1
ATOM 666 O O . GLN A 1 86 ? 9.107 -4.548 7.842 1.00 43.66 86 GLN A O 1
ATOM 671 N N . SER A 1 87 ? 8.057 -3.538 6.163 1.00 45.41 87 SER A N 1
ATOM 672 C CA . SER A 1 87 ? 6.719 -3.817 6.660 1.00 45.41 87 SER A CA 1
ATOM 673 C C . SER A 1 87 ? 6.141 -4.822 5.702 1.00 45.41 87 SER A C 1
ATOM 675 O O . SER A 1 87 ? 5.447 -4.486 4.748 1.00 45.41 87 SER A O 1
ATOM 677 N N . THR A 1 88 ? 6.412 -6.089 5.995 1.00 46.69 88 THR A N 1
ATOM 678 C CA . THR A 1 88 ? 5.345 -7.058 5.843 1.00 46.69 88 THR A CA 1
ATOM 679 C C . THR A 1 88 ? 4.136 -6.424 6.527 1.00 46.69 88 THR A C 1
ATOM 681 O O . THR A 1 88 ? 4.093 -6.277 7.747 1.00 46.69 88 THR A O 1
ATOM 684 N N . ILE A 1 89 ? 3.170 -5.952 5.740 1.00 48.38 89 ILE A N 1
ATOM 685 C CA . ILE A 1 89 ? 1.821 -5.718 6.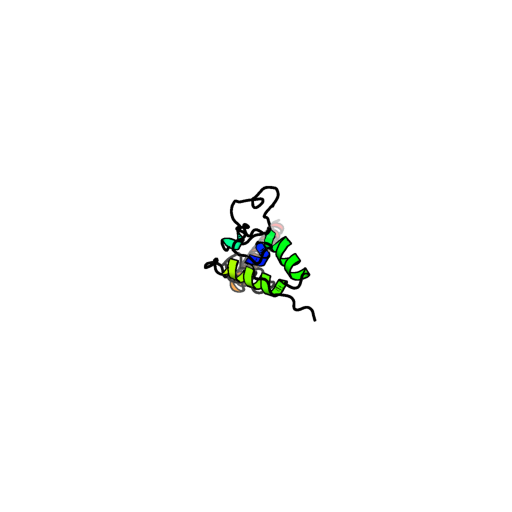239 1.00 48.38 89 ILE A CA 1
ATOM 686 C C . ILE A 1 89 ? 1.280 -7.120 6.525 1.00 48.38 89 ILE A C 1
ATOM 688 O O . ILE A 1 89 ? 0.415 -7.642 5.830 1.00 48.38 89 ILE A O 1
ATOM 692 N N . THR A 1 90 ? 1.827 -7.784 7.542 1.00 51.12 90 THR A N 1
ATOM 693 C CA . THR A 1 90 ? 1.003 -8.682 8.308 1.00 51.12 90 THR A CA 1
ATOM 694 C C . THR A 1 90 ? 0.031 -7.730 8.980 1.00 51.12 90 THR A C 1
ATOM 696 O O . THR A 1 90 ? 0.396 -6.840 9.749 1.00 51.12 90 THR A O 1
ATOM 699 N N . ASN A 1 91 ? -1.232 -7.820 8.583 1.00 58.44 91 ASN A N 1
ATOM 700 C CA . ASN A 1 91 ? -2.336 -7.123 9.229 1.00 58.44 91 ASN A CA 1
ATOM 701 C C . ASN A 1 91 ? -2.562 -7.784 10.608 1.00 58.44 91 ASN A C 1
ATOM 703 O O . ASN A 1 91 ? -3.632 -8.308 10.919 1.00 58.44 91 ASN A O 1
ATOM 707 N N . GLU A 1 92 ? -1.485 -7.880 11.392 1.00 68.50 92 GLU A N 1
ATOM 708 C CA . GLU A 1 92 ? -1.416 -8.476 12.709 1.00 68.50 92 GLU A CA 1
ATOM 709 C C . GLU A 1 92 ? -2.157 -7.537 13.636 1.00 68.50 92 GLU A C 1
ATOM 711 O O . GLU A 1 92 ? -1.632 -6.559 14.172 1.00 68.50 92 GLU A O 1
ATOM 716 N N . ARG A 1 93 ? -3.447 -7.826 13.781 1.00 85.38 93 ARG A N 1
ATOM 717 C CA . ARG A 1 93 ? -4.294 -7.175 14.765 1.00 85.38 93 ARG A CA 1
ATOM 718 C C . ARG A 1 93 ? -3.614 -7.285 16.128 1.00 85.38 93 ARG A C 1
ATOM 720 O O . ARG A 1 93 ? -3.192 -8.367 16.527 1.00 85.38 93 ARG A O 1
ATOM 727 N N . ARG A 1 94 ? -3.534 -6.176 16.859 1.00 89.44 94 ARG A N 1
ATOM 728 C CA . ARG A 1 94 ? -2.958 -6.130 18.209 1.00 89.44 94 ARG A CA 1
ATOM 729 C C . ARG A 1 94 ? -4.041 -5.968 19.262 1.00 89.44 94 ARG A C 1
ATOM 731 O O . ARG A 1 94 ? -5.087 -5.370 19.015 1.00 89.44 94 ARG A O 1
ATOM 738 N N . CYS A 1 95 ? -3.787 -6.521 20.442 1.00 91.00 95 CYS A N 1
ATOM 739 C CA . CYS A 1 95 ? -4.660 -6.385 21.596 1.00 91.00 95 CYS A CA 1
ATOM 740 C C . CYS A 1 95 ? -4.731 -4.905 22.007 1.00 91.00 95 CYS A C 1
ATOM 742 O O . CYS A 1 95 ? -3.676 -4.329 22.280 1.00 91.00 95 CYS A O 1
ATOM 744 N N . PRO A 1 96 ? -5.927 -4.301 22.121 1.00 90.00 96 PRO A N 1
ATOM 745 C CA . PRO A 1 96 ? -6.060 -2.890 22.489 1.00 90.00 96 PRO A CA 1
ATOM 746 C C . PRO A 1 96 ? -5.569 -2.589 23.913 1.00 90.00 96 PRO A C 1
ATOM 748 O O . PRO A 1 96 ? -5.163 -1.469 24.190 1.00 90.00 96 PRO A O 1
ATOM 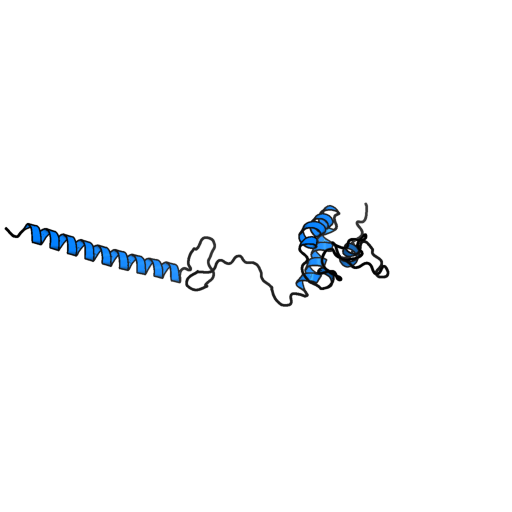751 N N . ASP A 1 97 ? -5.551 -3.589 24.799 1.00 91.19 97 ASP A N 1
ATOM 752 C CA . ASP A 1 97 ? -5.188 -3.395 26.208 1.00 91.19 97 ASP A CA 1
ATOM 753 C C . ASP A 1 97 ? -3.681 -3.536 26.475 1.00 91.19 97 ASP A C 1
ATOM 755 O O . ASP A 1 97 ? -3.180 -3.035 27.476 1.00 91.19 97 ASP A O 1
ATOM 759 N N . CYS A 1 98 ? -2.958 -4.302 25.650 1.00 91.94 98 CYS A N 1
ATOM 760 C CA . CYS A 1 98 ? -1.572 -4.679 25.961 1.00 91.94 98 CYS A CA 1
ATOM 761 C C . CYS A 1 98 ? -0.632 -4.772 24.753 1.00 91.94 98 CYS A C 1
ATOM 763 O O . CYS A 1 98 ? 0.525 -5.139 24.921 1.00 91.94 98 CYS A O 1
ATOM 765 N N . GLY A 1 99 ? -1.115 -4.529 23.532 1.00 88.12 99 GLY A N 1
ATOM 766 C CA . GLY A 1 99 ? -0.287 -4.508 22.322 1.00 88.12 99 GLY A CA 1
ATOM 767 C C . GLY A 1 99 ? 0.197 -5.866 21.795 1.00 88.12 99 GLY A C 1
ATOM 768 O O . GLY A 1 99 ? 0.850 -5.895 20.751 1.00 88.12 99 GLY A O 1
ATOM 769 N N . ASN A 1 100 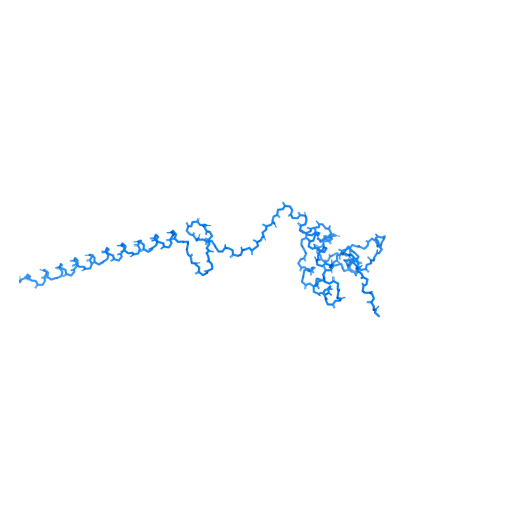? -0.133 -6.980 22.464 1.00 90.56 100 ASN A N 1
ATOM 770 C CA . ASN A 1 100 ? 0.234 -8.330 22.013 1.00 90.56 100 ASN A CA 1
ATOM 771 C C . ASN A 1 100 ? -0.446 -8.692 20.684 1.00 90.56 100 ASN A C 1
ATOM 773 O O . ASN A 1 100 ? -1.586 -8.266 20.466 1.00 90.56 100 ASN A O 1
ATOM 777 N N . PRO A 1 101 ? 0.197 -9.516 19.837 1.00 88.50 101 PRO A N 1
ATOM 778 C CA . PRO A 1 101 ? -0.410 -9.997 18.601 1.00 88.50 101 PRO A CA 1
ATOM 779 C C . PRO A 1 101 ? -1.675 -10.816 18.895 1.00 88.50 101 PRO A C 1
ATOM 781 O O . PRO A 1 101 ? -1.751 -11.541 19.890 1.00 88.50 101 PRO A O 1
ATOM 784 N N . LEU A 1 102 ? -2.683 -10.664 18.039 1.00 89.38 102 LEU A N 1
ATOM 785 C CA . LEU A 1 102 ? -3.946 -11.396 18.088 1.00 89.38 102 LEU A CA 1
ATOM 786 C C . LEU A 1 102 ? -3.977 -12.445 16.985 1.00 89.38 102 LEU A C 1
ATOM 788 O O . LEU A 1 102 ? -3.590 -12.175 15.847 1.00 89.38 102 LEU A O 1
ATOM 792 N N . THR A 1 103 ? -4.530 -13.616 17.292 1.00 86.19 103 THR A N 1
ATOM 793 C CA . THR A 1 103 ? -4.869 -14.579 16.244 1.00 86.19 103 THR A CA 1
ATOM 794 C C . THR A 1 103 ? -6.075 -14.071 15.438 1.00 86.19 103 THR A C 1
ATOM 796 O O . THR A 1 103 ? -6.840 -13.218 15.917 1.00 86.19 103 THR A O 1
ATOM 799 N N . PRO A 1 104 ? -6.313 -14.594 14.220 1.00 82.12 104 PRO A N 1
ATOM 800 C CA . PRO A 1 104 ? -7.500 -14.245 13.449 1.00 82.12 104 PRO A CA 1
ATOM 801 C C . PRO A 1 104 ? -8.778 -14.395 14.287 1.00 82.12 104 PRO A C 1
ATOM 803 O O . PRO A 1 104 ? -8.943 -15.374 15.014 1.00 82.12 104 PRO A O 1
ATOM 806 N N . ARG A 1 105 ? -9.686 -13.417 14.172 1.00 82.12 105 ARG A N 1
ATOM 807 C CA . ARG A 1 105 ? -10.976 -13.327 14.891 1.00 82.12 105 ARG A CA 1
ATOM 808 C C . ARG A 1 105 ? -10.909 -13.033 16.401 1.00 82.12 105 ARG A C 1
ATOM 810 O O . ARG A 1 105 ? -11.963 -12.884 17.014 1.00 82.12 105 ARG A O 1
ATOM 817 N N . GLN A 1 106 ? -9.733 -12.869 17.012 1.00 86.69 106 GLN A N 1
ATOM 818 C CA . GLN A 1 106 ? -9.654 -12.422 18.408 1.00 86.69 106 GLN A CA 1
ATOM 819 C C . GLN A 1 106 ? -9.856 -10.901 18.540 1.00 86.69 106 GLN A C 1
ATOM 821 O O . GLN A 1 106 ? -9.380 -10.107 17.726 1.00 86.69 106 GLN A O 1
ATOM 826 N N . ARG A 1 107 ? -10.567 -10.481 19.598 1.00 90.56 107 ARG A N 1
ATOM 827 C CA . ARG A 1 107 ? -10.711 -9.061 19.984 1.00 90.56 107 ARG A CA 1
ATOM 828 C C . ARG A 1 107 ? -9.665 -8.623 21.015 1.00 90.56 107 ARG A C 1
ATOM 830 O O . ARG A 1 107 ? -9.213 -7.487 20.971 1.00 90.56 107 ARG A O 1
ATOM 837 N N . TYR A 1 108 ? -9.276 -9.537 21.902 1.00 94.25 108 TYR A N 1
ATOM 838 C CA . TYR A 1 108 ? -8.278 -9.355 22.957 1.00 94.25 108 TYR A CA 1
ATOM 839 C C . TYR A 1 108 ? -7.374 -10.585 23.007 1.00 94.25 108 TYR A C 1
ATOM 841 O O . TYR A 1 108 ? -7.825 -11.677 22.659 1.00 94.25 108 TYR A O 1
ATOM 849 N N . CYS A 1 109 ? -6.140 -10.428 23.490 1.00 93.94 109 CYS A N 1
ATOM 850 C CA . CYS A 1 109 ? -5.254 -11.570 23.709 1.00 93.94 109 CYS A CA 1
ATOM 851 C C . CYS A 1 109 ? -5.796 -12.457 24.844 1.00 93.94 109 CYS A C 1
ATOM 853 O O . CYS A 1 109 ? -6.579 -12.003 25.686 1.00 93.94 109 CYS A O 1
ATOM 855 N N . ASP A 1 110 ? -5.342 -13.708 24.931 1.00 92.81 110 ASP A N 1
ATOM 856 C CA . ASP A 1 110 ? -5.844 -14.669 25.926 1.00 92.81 110 ASP A CA 1
ATOM 857 C C . ASP A 1 110 ? -5.673 -14.206 27.375 1.00 92.81 110 ASP A C 1
ATOM 859 O O . ASP A 1 110 ? -6.469 -14.551 28.255 1.00 92.81 110 ASP A O 1
ATOM 863 N N . ARG A 1 111 ? -4.636 -13.409 27.649 1.00 94.25 111 ARG A N 1
ATOM 864 C CA . ARG A 1 111 ? -4.412 -12.810 28.969 1.00 94.25 111 ARG A CA 1
ATOM 865 C C . ARG A 1 111 ? -5.479 -11.760 29.281 1.00 94.25 111 ARG A C 1
ATOM 867 O O . ARG A 1 111 ? -6.161 -11.879 30.299 1.00 94.25 111 ARG A O 1
ATOM 874 N N . CYS A 1 112 ? -5.659 -10.772 28.405 1.00 94.75 112 CYS A N 1
ATOM 875 C CA . CYS A 1 112 ? -6.629 -9.695 28.612 1.00 94.75 112 CYS A CA 1
ATOM 876 C C . CYS A 1 112 ? -8.068 -10.226 28.591 1.00 94.75 112 CYS A C 1
ATOM 878 O O . CYS A 1 112 ? -8.853 -9.896 29.475 1.00 94.75 112 CYS A O 1
ATOM 880 N N . SER A 1 113 ? -8.392 -11.152 27.683 1.00 94.31 113 SER A N 1
ATOM 881 C CA . SER A 1 113 ? -9.692 -11.837 27.629 1.00 94.31 113 SER A CA 1
ATOM 882 C C . SER A 1 113 ? -10.042 -12.550 28.942 1.00 94.31 113 SER A C 1
ATOM 884 O O . SER A 1 113 ? -11.175 -12.463 29.426 1.00 94.31 113 SER A O 1
ATOM 886 N N . ARG A 1 114 ? -9.078 -13.246 29.564 1.00 94.75 114 ARG A N 1
ATOM 887 C CA . ARG A 1 114 ? -9.281 -13.879 30.879 1.00 94.75 114 ARG A CA 1
ATOM 888 C C . ARG A 1 114 ? -9.479 -12.849 31.986 1.00 94.75 114 ARG A C 1
ATOM 890 O O . ARG A 1 114 ? -10.332 -13.057 32.849 1.00 94.75 114 ARG A O 1
ATOM 897 N N . ASN A 1 115 ? -8.740 -11.743 31.952 1.00 94.94 115 ASN A N 1
ATOM 898 C CA . ASN A 1 115 ? -8.914 -10.660 32.917 1.00 94.94 115 ASN A CA 1
ATOM 899 C C . ASN A 1 115 ? -10.306 -10.027 32.829 1.00 94.94 115 ASN A C 1
ATOM 901 O O . ASN A 1 115 ? -10.987 -9.944 33.849 1.00 94.94 115 ASN A O 1
ATOM 905 N N . HIS A 1 116 ? -10.774 -9.687 31.625 1.00 93.44 116 HIS A N 1
ATOM 906 C CA . HIS A 1 116 ? -12.130 -9.172 31.403 1.00 93.44 116 HIS A CA 1
ATOM 907 C C . HIS A 1 116 ? -13.201 -10.131 31.929 1.00 93.44 116 HIS A C 1
ATOM 909 O O . HIS A 1 116 ? -14.101 -9.719 32.663 1.00 93.44 116 HIS A O 1
ATOM 915 N N . ARG A 1 117 ? -13.069 -11.435 31.649 1.00 93.81 117 ARG A N 1
ATOM 916 C CA . ARG A 1 117 ? -13.993 -12.460 32.166 1.00 93.81 117 ARG A CA 1
ATOM 917 C C . ARG A 1 117 ? -14.025 -12.507 33.696 1.00 93.81 117 ARG A C 1
ATOM 919 O O . ARG A 1 117 ? -15.109 -12.569 34.276 1.00 93.81 117 ARG A O 1
ATOM 926 N N . ARG A 1 118 ? -12.863 -12.445 34.355 1.00 94.50 118 ARG A N 1
ATOM 927 C CA . ARG A 1 118 ? -12.764 -12.423 35.826 1.00 94.50 118 ARG A CA 1
ATOM 928 C C . ARG A 1 118 ? -13.398 -11.167 36.420 1.00 94.50 118 ARG A C 1
ATOM 930 O O . ARG A 1 118 ? -14.165 -11.279 37.374 1.00 94.50 118 ARG A O 1
ATOM 937 N N . SER A 1 119 ? -13.130 -9.996 35.847 1.00 93.62 119 SER A N 1
ATOM 938 C CA . SER A 1 119 ? -13.731 -8.732 36.288 1.00 93.62 119 SER A CA 1
ATOM 939 C C . SER A 1 119 ? -15.254 -8.754 36.146 1.00 93.62 119 SER A C 1
ATOM 941 O O . SER A 1 119 ? -15.967 -8.445 37.100 1.00 93.62 119 SER A O 1
ATOM 943 N N . ALA A 1 120 ? -15.769 -9.231 35.009 1.00 93.69 120 ALA A N 1
ATOM 944 C CA . ALA A 1 120 ? -17.206 -9.374 34.786 1.00 93.69 120 ALA A CA 1
ATOM 945 C C . ALA A 1 120 ? -17.864 -10.383 35.746 1.00 93.69 120 ALA A C 1
ATOM 947 O O . ALA A 1 120 ? -19.003 -10.185 36.168 1.00 93.69 120 ALA A O 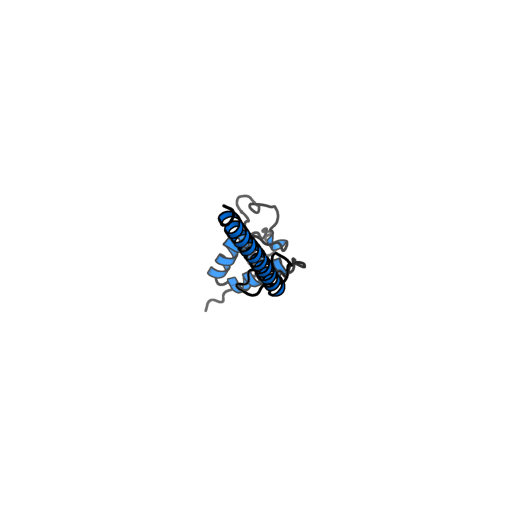1
ATOM 948 N N . ALA A 1 121 ? -17.175 -11.471 36.104 1.00 95.00 121 ALA A N 1
ATOM 949 C CA . ALA A 1 121 ? -17.672 -12.432 37.090 1.00 95.00 121 ALA A CA 1
ATOM 950 C C . ALA A 1 121 ? -17.751 -11.818 38.499 1.00 95.00 121 ALA A C 1
ATOM 952 O O . ALA A 1 121 ? -18.756 -11.991 39.187 1.00 95.00 121 ALA A O 1
ATOM 953 N N . ARG A 1 122 ? -16.732 -11.047 38.906 1.00 94.50 122 ARG A N 1
ATOM 954 C CA . ARG A 1 122 ? -16.724 -10.331 40.194 1.00 94.50 122 ARG A CA 1
ATOM 955 C C . ARG A 1 122 ? -17.861 -9.316 40.288 1.00 94.50 122 ARG A C 1
ATOM 957 O O . ARG A 1 122 ? -18.563 -9.300 41.294 1.00 94.50 122 ARG A O 1
ATOM 964 N N . LEU A 1 123 ? -18.078 -8.525 39.235 1.00 94.38 123 LEU A N 1
ATOM 965 C CA . LEU A 1 123 ? -19.182 -7.560 39.172 1.00 94.38 123 LEU A CA 1
ATOM 966 C C . LEU A 1 123 ? -20.545 -8.250 39.286 1.00 94.38 123 LEU A C 1
ATOM 968 O O . LEU A 1 123 ? -21.382 -7.833 40.082 1.00 94.38 123 LEU A O 1
ATOM 972 N N . ARG A 1 124 ? -20.747 -9.357 38.561 1.00 93.69 124 ARG A N 1
ATOM 973 C CA . ARG A 1 124 ? -21.982 -10.150 38.660 1.00 93.69 124 ARG A CA 1
ATOM 974 C C . ARG A 1 124 ? -22.214 -10.694 40.070 1.00 93.69 124 ARG A C 1
ATOM 976 O O . ARG A 1 124 ? -23.317 -10.566 40.590 1.00 93.69 124 ARG A O 1
ATOM 983 N N . ALA A 1 125 ? -21.181 -11.240 40.711 1.00 93.38 125 ALA A N 1
ATOM 984 C CA . ALA A 1 125 ? -21.282 -11.738 42.082 1.00 93.38 125 ALA A CA 1
ATOM 985 C C . ALA A 1 125 ? -21.589 -10.619 43.095 1.00 93.38 125 ALA A C 1
ATOM 987 O O . ALA A 1 125 ? -22.401 -10.814 44.000 1.00 93.38 125 ALA A O 1
ATOM 988 N N . ALA A 1 126 ? -20.973 -9.443 42.941 1.00 92.00 126 ALA A N 1
ATOM 989 C CA . ALA A 1 126 ? -21.241 -8.282 43.788 1.00 92.00 126 ALA A CA 1
ATOM 990 C C . ALA A 1 126 ? -22.690 -7.791 43.636 1.00 92.00 126 ALA A C 1
ATOM 992 O O . ALA A 1 126 ? -23.375 -7.588 44.640 1.00 92.00 126 ALA A O 1
ATOM 993 N N . ASN A 1 127 ? -23.180 -7.688 42.398 1.00 92.94 127 ASN A N 1
ATOM 994 C CA . ASN A 1 127 ? -24.558 -7.290 42.115 1.00 92.94 127 ASN A CA 1
ATOM 995 C C . ASN A 1 127 ? -25.560 -8.291 42.692 1.00 92.94 127 ASN A C 1
ATOM 997 O O . ASN A 1 127 ? -26.502 -7.882 43.358 1.00 92.94 127 ASN A O 1
ATOM 1001 N N . PHE A 1 128 ? -25.311 -9.593 42.539 1.00 92.00 128 PHE A N 1
ATOM 1002 C CA . PHE A 1 128 ? -26.170 -10.624 43.121 1.00 92.00 128 PHE A CA 1
ATOM 1003 C C . PHE A 1 128 ? -26.258 -10.518 44.653 1.00 92.00 128 PHE A C 1
ATOM 1005 O O . PHE A 1 128 ? -27.346 -10.582 45.224 1.00 92.00 128 PHE A O 1
ATOM 1012 N N . ARG A 1 129 ? -25.124 -10.293 45.334 1.00 90.38 129 ARG A N 1
ATOM 1013 C CA . ARG A 1 129 ? -25.102 -10.072 46.792 1.00 90.38 129 ARG A CA 1
ATOM 1014 C C . ARG A 1 129 ? -25.877 -8.817 47.193 1.00 90.38 129 ARG A C 1
ATOM 1016 O O . ARG A 1 129 ? -26.598 -8.856 48.187 1.00 90.38 129 ARG A O 1
ATOM 1023 N N . LYS A 1 130 ? -25.747 -7.729 46.426 1.00 90.69 130 LYS A N 1
ATOM 1024 C CA . LYS A 1 130 ? -26.487 -6.481 46.654 1.00 90.69 130 LYS A CA 1
ATOM 1025 C C . LYS A 1 130 ? -27.994 -6.695 46.488 1.00 90.69 130 LYS A C 1
ATOM 1027 O O . LYS A 1 130 ? -28.743 -6.347 47.391 1.00 90.69 130 LYS A O 1
ATOM 1032 N N . SER A 1 131 ? -28.425 -7.347 45.408 1.00 88.62 131 SER A N 1
ATOM 1033 C CA . SER A 1 131 ? -29.836 -7.677 45.173 1.00 88.62 131 SER A CA 1
ATOM 1034 C C . SER A 1 131 ? -30.418 -8.554 46.283 1.00 88.62 131 SER A C 1
ATOM 1036 O O . SER A 1 131 ? -31.501 -8.267 46.778 1.00 88.62 131 SER A O 1
ATOM 1038 N N . LYS A 1 132 ? -29.682 -9.579 46.741 1.00 89.31 132 LYS A N 1
ATOM 1039 C CA . LYS A 1 132 ? -30.130 -10.435 47.851 1.00 89.31 132 LYS A CA 1
ATOM 1040 C C . LYS A 1 132 ? -30.275 -9.657 49.162 1.00 89.31 132 LYS A C 1
ATOM 1042 O O . LYS A 1 132 ? -31.217 -9.904 49.907 1.00 89.31 132 LYS A O 1
ATOM 1047 N N . ARG A 1 133 ? -29.355 -8.728 49.449 1.00 86.31 133 ARG A N 1
ATOM 1048 C CA . ARG A 1 133 ? -29.438 -7.859 50.632 1.00 86.31 133 ARG A CA 1
ATOM 1049 C C . ARG A 1 133 ? -30.668 -6.953 50.566 1.00 86.31 133 ARG A C 1
ATOM 1051 O O . ARG A 1 133 ? -31.395 -6.899 51.547 1.00 86.31 133 ARG A O 1
ATOM 1058 N N . ASN A 1 134 ? -30.917 -6.323 49.418 1.00 86.31 134 ASN A N 1
ATOM 1059 C CA . ASN A 1 134 ? -32.077 -5.452 49.223 1.00 86.31 134 ASN A CA 1
ATOM 1060 C C . ASN A 1 134 ? -33.407 -6.210 49.402 1.00 86.31 134 ASN A C 1
ATOM 1062 O O . ASN A 1 134 ? -34.283 -5.748 50.125 1.00 86.31 134 ASN A O 1
ATOM 1066 N N . ALA A 1 135 ? -33.515 -7.418 48.842 1.00 80.25 135 ALA A N 1
ATOM 1067 C CA . ALA A 1 135 ? -34.708 -8.254 48.991 1.00 80.25 135 ALA A CA 1
ATOM 1068 C C . ALA A 1 135 ? -34.951 -8.717 50.443 1.00 80.25 135 ALA A C 1
ATOM 1070 O O . ALA A 1 135 ? -36.090 -8.947 50.842 1.00 80.25 135 ALA A O 1
ATOM 1071 N N . LEU A 1 136 ? -33.890 -8.880 51.245 1.00 79.44 136 LEU A N 1
ATOM 1072 C CA . LEU A 1 136 ? -34.018 -9.175 52.676 1.00 79.44 136 LEU A CA 1
ATOM 1073 C C . LEU A 1 136 ? -34.497 -7.947 53.456 1.00 79.44 136 LEU A C 1
ATOM 1075 O O . LEU A 1 136 ? -35.367 -8.088 54.305 1.00 79.44 136 LEU A O 1
ATOM 1079 N N . THR A 1 137 ? -33.972 -6.757 53.149 1.00 77.12 137 THR A N 1
ATOM 1080 C CA . THR A 1 137 ? -34.415 -5.514 53.797 1.00 77.12 137 THR A CA 1
ATOM 1081 C C . THR A 1 137 ? -35.870 -5.172 53.481 1.00 77.12 137 THR A C 1
ATOM 1083 O O . THR A 1 137 ? -36.584 -4.760 54.384 1.00 77.12 137 THR A O 1
ATOM 1086 N N . GLU A 1 138 ? -36.338 -5.398 52.249 1.00 74.56 138 GLU A N 1
ATOM 1087 C CA . GLU A 1 138 ? -37.745 -5.173 51.871 1.00 74.56 138 GLU A CA 1
ATOM 1088 C C . GLU A 1 138 ? -38.698 -6.088 52.656 1.00 74.56 138 GLU A C 1
ATOM 1090 O O . GLU A 1 138 ? -39.670 -5.613 53.237 1.00 74.56 138 GLU A O 1
ATOM 1095 N N . LYS A 1 139 ? -38.362 -7.379 52.792 1.00 74.50 139 LYS A N 1
ATOM 1096 C CA . LYS A 1 139 ? -39.159 -8.332 53.586 1.00 74.50 139 LYS A CA 1
ATOM 1097 C C . LYS A 1 139 ? -39.225 -7.999 55.077 1.00 74.50 139 LYS A C 1
ATOM 1099 O O . LYS A 1 139 ? -40.195 -8.361 55.731 1.00 74.50 139 LYS A O 1
ATOM 1104 N N . SER A 1 140 ? -38.194 -7.360 55.625 1.00 68.62 140 SER A N 1
ATOM 1105 C CA . SER A 1 140 ? -38.174 -6.954 57.035 1.00 68.62 140 SER A CA 1
ATOM 1106 C C . SER A 1 140 ? -39.008 -5.698 57.303 1.00 68.62 140 SER A C 1
ATOM 1108 O O . SER A 1 140 ? -39.498 -5.540 58.416 1.00 68.62 140 SER A O 1
ATOM 1110 N N . ILE A 1 141 ? -39.194 -4.828 56.304 1.00 72.44 141 ILE A N 1
ATOM 1111 C CA . ILE A 1 141 ? -40.035 -3.626 56.417 1.00 72.44 141 ILE A CA 1
ATOM 1112 C C . ILE A 1 141 ? -41.526 -3.999 56.377 1.00 72.44 141 ILE A C 1
ATOM 1114 O O . ILE A 1 141 ? -42.308 -3.436 57.132 1.00 72.44 141 ILE A O 1
ATOM 1118 N N . GLU A 1 142 ? -41.921 -4.995 55.576 1.00 66.12 142 GLU A N 1
ATOM 1119 C CA . GLU A 1 142 ? -43.318 -5.469 55.499 1.00 66.12 142 GLU A CA 1
ATOM 1120 C C . GLU A 1 142 ? -43.814 -6.213 56.758 1.00 66.12 142 GLU A C 1
ATOM 1122 O O . GLU A 1 142 ? -44.998 -6.525 56.859 1.00 66.12 142 GLU A O 1
ATOM 1127 N N . GLN A 1 143 ? -42.937 -6.516 57.721 1.00 60.91 143 GLN A N 1
ATOM 1128 C CA . GLN A 1 143 ? -43.266 -7.287 58.931 1.00 60.91 143 GLN A CA 1
ATOM 1129 C C . GLN A 1 143 ? -43.353 -6.443 60.215 1.00 60.91 143 GLN A C 1
ATOM 1131 O O . GLN A 1 143 ? -43.513 -7.014 61.294 1.00 60.91 143 GLN A O 1
ATOM 1136 N N . MET A 1 144 ? -43.260 -5.111 60.129 1.00 51.94 144 MET A N 1
ATOM 1137 C CA . MET A 1 144 ? -43.524 -4.223 61.269 1.00 51.94 144 MET A CA 1
ATOM 1138 C C . MET A 1 144 ? -44.982 -3.726 61.207 1.00 51.94 144 MET A C 1
ATOM 1140 O O . MET A 1 144 ? -45.306 -3.004 60.264 1.00 51.94 144 MET A O 1
ATOM 1144 N N . PRO A 1 145 ? -45.857 -4.148 62.143 1.00 62.41 145 PRO A N 1
ATOM 1145 C CA . PRO A 1 145 ? -47.234 -3.663 62.241 1.00 62.41 145 PRO A CA 1
ATOM 1146 C C . PRO A 1 145 ? -47.321 -2.209 62.720 1.00 62.41 145 PRO A C 1
ATOM 1148 O O . PRO A 1 145 ? -46.396 -1.757 63.437 1.00 62.41 145 PRO A O 1
#

Foldseek 3Di:
DDDPDADALQCLQQVHPDPPPPRQRAPQQDPVVRDRPPDNHHCLQVLADDPCCVPPVLVVCVVSVNNVRNVVNSCCSNCVVCPDDPPPPPVQDAAPVPRHTDDPPDNHPPVVVVVVVVVVVVVVVVVVVVVVVVVVVVVVVVPDD